Protein AF-A0A9D5UWA2-F1 (afdb_monomer_lite)

Radius of gyration: 14.31 Å; chains: 1; bounding box: 34×32×34 Å

Foldseek 3Di:
DAAFPVQDDLVQQWGFDQDDPVGTDIGHHDPVVSVVLVPQDDDPQAGHSACDPDGNDHHDDVVVVVCVVCVVVVNNPDD

pLDDT: mean 85.65, std 9.13, range [51.44, 94.88]

Structure (mmCIF, N/CA/C/O backbone):
data_AF-A0A9D5UWA2-F1
#
_entry.id   AF-A0A9D5UWA2-F1
#
loop_
_atom_site.group_PDB
_atom_site.id
_atom_site.type_symbol
_atom_site.label_atom_id
_atom_site.label_alt_id
_atom_site.label_comp_id
_atom_site.label_asym_id
_atom_site.label_entity_id
_atom_site.label_seq_id
_atom_site.pdbx_PDB_ins_code
_atom_site.Cartn_x
_atom_site.Cartn_y
_atom_site.Cartn_z
_atom_site.occupancy
_atom_site.B_iso_or_equiv
_atom_site.auth_seq_id
_atom_site.auth_comp_id
_atom_site.auth_asym_id
_atom_site.auth_atom_id
_atom_site.pdbx_PDB_model_num
ATOM 1 N N . MET A 1 1 ? 4.971 4.214 2.332 1.00 66.88 1 MET A N 1
ATOM 2 C CA . MET A 1 1 ? 3.624 4.382 1.733 1.00 66.88 1 MET A CA 1
ATOM 3 C C . MET A 1 1 ? 2.625 4.319 2.870 1.00 66.88 1 MET A C 1
ATOM 5 O O . MET A 1 1 ? 2.766 3.415 3.664 1.00 66.88 1 MET A O 1
ATOM 9 N N . THR A 1 2 ? 1.640 5.205 2.970 1.00 81.25 2 THR A N 1
ATOM 10 C CA . THR A 1 2 ? 0.706 5.256 4.119 1.00 81.25 2 THR A CA 1
ATOM 11 C C . THR A 1 2 ? -0.673 4.655 3.807 1.00 81.25 2 THR A C 1
ATOM 13 O O . THR A 1 2 ? -1.687 5.106 4.325 1.00 81.25 2 THR A O 1
ATOM 16 N N . LEU A 1 3 ? -0.745 3.658 2.915 1.00 87.50 3 LEU A N 1
ATOM 17 C CA . LEU A 1 3 ? -2.021 3.034 2.551 1.00 87.50 3 LEU A CA 1
ATOM 18 C C . LEU A 1 3 ? -2.481 2.060 3.643 1.00 87.50 3 LEU A C 1
ATOM 20 O O . LEU A 1 3 ? -1.798 1.071 3.910 1.00 87.50 3 LEU A O 1
ATOM 24 N N . GLU A 1 4 ? -3.649 2.325 4.218 1.00 90.69 4 GLU A N 1
ATOM 25 C CA . GLU A 1 4 ? -4.288 1.510 5.249 1.00 90.69 4 GLU A CA 1
ATOM 26 C C . GLU A 1 4 ? -5.500 0.753 4.708 1.00 90.69 4 GLU A C 1
ATOM 28 O O . GLU A 1 4 ? -6.129 1.177 3.735 1.00 90.69 4 GLU A O 1
ATOM 33 N N . TRP A 1 5 ? -5.866 -0.343 5.377 1.00 91.56 5 TRP A N 1
ATOM 34 C CA . TRP A 1 5 ? -7.052 -1.132 5.029 1.00 91.56 5 TRP A CA 1
ATOM 35 C C . TRP A 1 5 ? -8.348 -0.321 5.109 1.00 91.56 5 TRP A C 1
ATOM 37 O O . TRP A 1 5 ? -9.263 -0.560 4.328 1.00 91.56 5 TRP A O 1
ATOM 47 N N . SER A 1 6 ? -8.402 0.669 6.003 1.00 91.06 6 SER A N 1
ATOM 48 C CA . SER A 1 6 ? -9.511 1.623 6.144 1.00 91.06 6 SER A CA 1
ATOM 49 C C . SER A 1 6 ? -9.742 2.475 4.889 1.00 91.06 6 SER A C 1
ATOM 51 O O . SER A 1 6 ? -10.841 2.987 4.688 1.00 91.06 6 SER A O 1
ATOM 53 N N . HIS A 1 7 ? -8.729 2.616 4.029 1.00 91.88 7 HIS A N 1
ATOM 54 C CA . HIS A 1 7 ? -8.829 3.352 2.772 1.00 91.88 7 HIS A CA 1
ATOM 55 C C . HIS A 1 7 ? -9.353 2.489 1.618 1.00 91.88 7 HIS A C 1
ATOM 57 O O . HIS A 1 7 ? -9.651 3.041 0.563 1.00 91.88 7 HIS A O 1
ATOM 63 N N . VAL A 1 8 ? -9.437 1.163 1.762 1.00 92.62 8 VAL A N 1
ATOM 64 C CA . VAL A 1 8 ? -9.861 0.261 0.680 1.00 92.62 8 VAL A CA 1
ATOM 65 C C . VAL A 1 8 ? -11.368 0.027 0.764 1.00 92.62 8 VAL A C 1
ATOM 67 O O . VAL A 1 8 ? -11.855 -0.602 1.700 1.00 92.62 8 VAL A O 1
ATOM 70 N N . ASP A 1 9 ? -12.105 0.511 -0.231 1.00 93.19 9 ASP A N 1
ATOM 71 C CA . ASP A 1 9 ? -13.535 0.2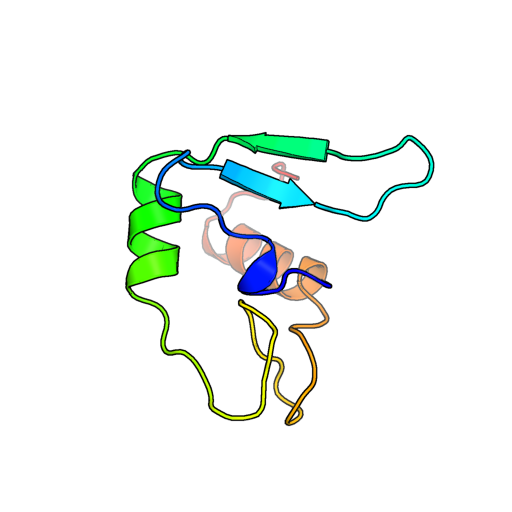58 -0.394 1.00 93.19 9 ASP A CA 1
ATOM 72 C C . ASP A 1 9 ? -13.716 -0.825 -1.468 1.00 93.19 9 ASP A C 1
ATOM 74 O O . ASP A 1 9 ? -13.670 -0.546 -2.667 1.00 93.19 9 ASP A O 1
ATOM 78 N N . PHE A 1 10 ? -13.851 -2.081 -1.026 1.00 92.06 10 PHE A N 1
ATOM 79 C CA . PHE A 1 10 ? -14.039 -3.229 -1.920 1.00 92.06 10 PHE A CA 1
ATOM 80 C C . PHE A 1 10 ? -15.414 -3.229 -2.595 1.00 92.06 10 PHE A C 1
ATOM 82 O O . PHE A 1 10 ? -15.528 -3.727 -3.707 1.00 92.06 10 PHE A O 1
ATOM 89 N N . GLU A 1 11 ? -16.439 -2.653 -1.960 1.00 92.56 11 GLU A N 1
ATOM 90 C CA . GLU A 1 11 ? -17.785 -2.568 -2.540 1.00 92.56 11 GLU A CA 1
ATOM 91 C C . GLU A 1 11 ? -17.831 -1.564 -3.692 1.00 92.56 11 GLU A C 1
ATOM 93 O O . GLU A 1 11 ? -18.505 -1.786 -4.694 1.00 92.56 11 GLU A O 1
ATOM 98 N N . ARG A 1 12 ? -17.105 -0.448 -3.552 1.00 93.00 12 ARG A N 1
ATOM 99 C CA . ARG A 1 12 ? -17.002 0.601 -4.577 1.00 93.00 12 ARG A CA 1
ATOM 100 C C . ARG A 1 12 ? -15.759 0.487 -5.453 1.00 93.00 12 ARG A C 1
ATOM 102 O O . ARG A 1 12 ? -15.474 1.422 -6.203 1.00 93.00 12 ARG A O 1
ATOM 109 N N . GLU A 1 13 ? -15.004 -0.600 -5.319 1.00 94.88 13 GLU A N 1
ATOM 110 C CA . GLU A 1 13 ? -13.821 -0.896 -6.129 1.00 94.88 13 GLU A CA 1
ATOM 111 C C . G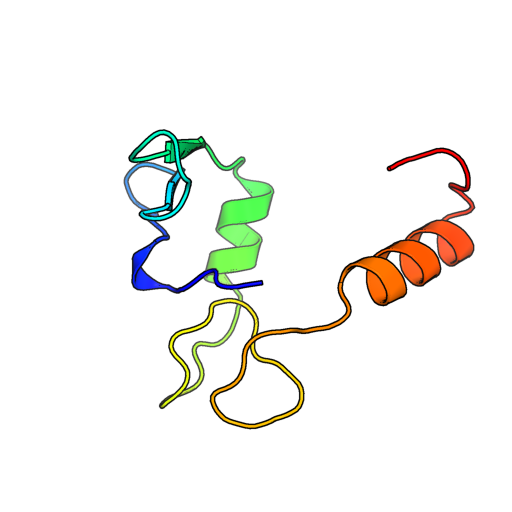LU A 1 13 ? -12.815 0.273 -6.176 1.00 94.88 13 GLU A C 1
ATOM 113 O O . GLU A 1 13 ? -12.271 0.627 -7.225 1.00 94.88 13 GLU A O 1
ATOM 118 N N . CYS A 1 14 ? -12.590 0.948 -5.043 1.00 93.00 14 CYS A N 1
ATOM 119 C CA . CYS A 1 14 ? -11.760 2.151 -5.011 1.00 93.00 14 CYS A CA 1
ATOM 120 C C . CYS A 1 14 ? -10.977 2.350 -3.708 1.00 93.00 14 CYS A C 1
ATOM 122 O O . CYS A 1 14 ? -11.305 1.829 -2.646 1.00 93.00 14 CYS A O 1
ATOM 124 N N . LEU A 1 15 ? -9.917 3.153 -3.799 1.00 92.62 15 LEU A N 1
ATOM 125 C CA . LEU A 1 15 ? -9.195 3.695 -2.657 1.00 92.62 15 LEU A CA 1
ATOM 126 C C . LEU A 1 15 ? -9.741 5.076 -2.309 1.00 92.62 15 LEU A C 1
ATOM 128 O O . LEU A 1 15 ? -9.795 5.965 -3.159 1.00 92.62 15 LEU A O 1
ATOM 132 N N . ARG A 1 16 ? -10.082 5.260 -1.038 1.00 91.12 16 ARG A N 1
ATOM 133 C CA . ARG A 1 16 ? -10.553 6.499 -0.422 1.00 91.12 16 ARG A CA 1
ATOM 134 C C . ARG A 1 16 ? -9.409 7.089 0.392 1.00 91.12 16 ARG A C 1
ATOM 136 O O . ARG A 1 16 ? -9.239 6.766 1.562 1.00 91.12 16 ARG A O 1
ATOM 143 N N . LEU A 1 17 ? -8.583 7.907 -0.254 1.00 88.88 17 LEU A N 1
ATOM 144 C CA . LEU A 1 17 ? -7.369 8.452 0.345 1.00 88.88 17 LEU A CA 1
ATOM 145 C C . LEU A 1 17 ? -7.690 9.778 1.058 1.00 88.88 17 LEU A C 1
ATOM 147 O O . LEU A 1 17 ? -8.099 10.736 0.390 1.00 88.88 17 LEU A O 1
ATOM 151 N N . PRO A 1 18 ? -7.510 9.853 2.390 1.00 78.69 18 PRO A N 1
ATOM 152 C CA . PRO A 1 18 ? -7.797 11.062 3.159 1.00 78.69 18 PRO A CA 1
ATOM 153 C C . PRO A 1 18 ? -6.732 12.148 2.975 1.00 78.69 18 PRO A C 1
ATOM 155 O O . PRO A 1 18 ? -7.014 13.318 3.218 1.00 78.69 18 PRO A O 1
ATOM 158 N N . ASP A 1 19 ? -5.528 11.777 2.536 1.00 68.44 19 ASP A N 1
ATOM 159 C CA . ASP A 1 19 ? -4.391 12.684 2.442 1.00 68.44 19 ASP A CA 1
ATOM 160 C C . ASP A 1 19 ? -4.065 13.046 0.989 1.00 68.44 19 ASP A C 1
ATOM 162 O O . ASP A 1 19 ? -3.589 12.229 0.198 1.00 68.44 19 ASP A O 1
ATOM 166 N N . ALA A 1 20 ? -4.302 14.305 0.651 1.00 51.44 20 ALA A N 1
ATOM 167 C CA . ALA A 1 20 ? -3.285 15.143 0.040 1.00 51.44 20 ALA A CA 1
ATOM 168 C C . ALA A 1 20 ? -3.706 16.598 0.252 1.00 51.44 20 ALA A C 1
ATOM 170 O O . ALA A 1 20 ? -4.891 16.896 0.360 1.00 51.44 20 ALA A O 1
ATOM 171 N N . LYS A 1 21 ? -2.742 17.517 0.243 1.00 58.69 21 LYS A N 1
ATOM 172 C CA . LYS A 1 21 ? -2.867 18.993 0.283 1.00 58.69 21 LYS A CA 1
ATOM 173 C C . LYS A 1 21 ? -3.980 19.654 -0.571 1.00 58.69 21 LYS A C 1
ATOM 175 O O . LYS A 1 21 ? -4.120 20.870 -0.525 1.00 58.69 21 LYS A O 1
ATOM 180 N N . THR A 1 22 ? -4.743 18.896 -1.349 1.00 56.41 22 THR A N 1
ATOM 181 C CA . THR A 1 22 ? -5.827 19.312 -2.247 1.00 56.41 22 THR A CA 1
ATOM 182 C C . THR A 1 22 ? -7.181 18.642 -1.957 1.00 56.41 22 THR A C 1
ATOM 184 O O . THR A 1 22 ? -8.133 18.880 -2.695 1.00 56.41 22 THR A O 1
ATOM 187 N N . GLY A 1 23 ? -7.305 17.858 -0.882 1.00 60.81 23 GLY A N 1
ATOM 188 C CA . GLY A 1 23 ? -8.561 17.245 -0.446 1.00 60.81 23 GLY A CA 1
ATOM 189 C C . GLY A 1 23 ? -8.656 15.739 -0.702 1.00 60.81 23 GLY A C 1
ATOM 190 O O . GLY A 1 23 ? -7.707 15.083 -1.127 1.00 60.81 23 GLY A O 1
ATOM 191 N N . PHE A 1 24 ? -9.836 15.201 -0.400 1.00 76.62 24 PHE A N 1
ATOM 192 C CA . PHE A 1 24 ? -10.163 13.781 -0.490 1.00 76.62 24 PHE A CA 1
ATOM 193 C C . PHE A 1 24 ? -10.018 13.254 -1.925 1.00 76.62 24 PHE A C 1
ATOM 195 O O . PHE A 1 24 ? -10.627 13.793 -2.852 1.00 76.62 24 PHE A O 1
ATOM 202 N N . LYS A 1 25 ? -9.241 12.179 -2.112 1.00 86.31 25 LYS A N 1
ATOM 203 C CA . LYS A 1 25 ? -8.999 11.577 -3.430 1.00 86.31 25 LYS A CA 1
ATOM 204 C C . LYS A 1 25 ? -9.573 10.167 -3.502 1.00 86.31 25 LYS A C 1
ATOM 206 O O . LYS A 1 25 ? -9.240 9.314 -2.683 1.00 86.31 25 LYS A O 1
ATOM 211 N N . VAL A 1 26 ? -10.369 9.916 -4.540 1.00 90.88 26 VAL A N 1
ATOM 212 C CA . VAL A 1 26 ? -10.838 8.573 -4.903 1.00 90.88 26 VAL A CA 1
ATOM 213 C C . VAL A 1 26 ? -9.999 8.041 -6.061 1.00 90.88 26 VAL A C 1
ATOM 215 O O . VAL A 1 26 ? -9.792 8.742 -7.052 1.00 90.88 26 VAL A O 1
ATOM 218 N N . VAL A 1 27 ? -9.496 6.814 -5.935 1.00 91.50 27 VAL A N 1
ATOM 219 C CA . VAL A 1 27 ? -8.763 6.109 -6.997 1.00 91.50 27 VAL A CA 1
ATOM 220 C C . VAL A 1 27 ? -9.457 4.785 -7.271 1.00 91.50 27 VAL A C 1
ATOM 222 O O . VAL A 1 27 ? -9.431 3.904 -6.419 1.00 91.50 27 VAL A O 1
ATOM 225 N N . HIS A 1 28 ? -10.066 4.633 -8.444 1.00 93.56 28 HIS A N 1
ATOM 226 C CA . HIS A 1 28 ? -10.655 3.356 -8.844 1.00 93.56 28 HIS A CA 1
ATOM 227 C C . HIS A 1 28 ? -9.571 2.302 -9.074 1.00 93.56 28 HIS A C 1
ATOM 229 O O . HIS A 1 28 ? -8.505 2.593 -9.623 1.00 93.56 28 HIS A O 1
ATOM 235 N N . LEU A 1 29 ? -9.852 1.083 -8.632 1.00 94.00 29 LEU A N 1
ATOM 236 C CA . LEU A 1 29 ? -8.975 -0.067 -8.758 1.00 94.00 29 LEU A CA 1
ATOM 237 C C . LEU A 1 29 ? -9.513 -1.001 -9.837 1.00 94.00 29 LEU A C 1
ATOM 239 O O . LEU A 1 29 ? -10.708 -1.255 -9.912 1.00 94.00 29 LEU A O 1
ATOM 243 N N . GLY A 1 30 ? -8.616 -1.536 -10.663 1.00 93.69 30 GLY A N 1
ATOM 244 C CA . GLY A 1 30 ? -8.971 -2.628 -11.566 1.00 93.69 30 GLY A CA 1
ATOM 245 C C . GLY A 1 30 ? -9.124 -3.952 -10.812 1.00 93.69 30 GLY A C 1
AT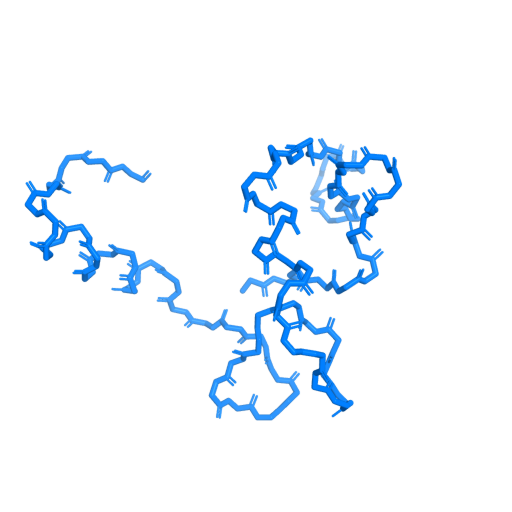OM 246 O O . GLY A 1 30 ? -8.527 -4.135 -9.748 1.00 93.69 30 GLY A O 1
ATOM 247 N N . ALA A 1 31 ? -9.845 -4.901 -11.412 1.00 93.50 31 ALA A N 1
ATOM 248 C CA . ALA A 1 31 ? -10.112 -6.223 -10.836 1.00 93.50 31 ALA A CA 1
ATOM 249 C C . ALA A 1 31 ? -8.845 -6.928 -10.316 1.00 93.50 31 ALA A C 1
ATOM 251 O O . ALA A 1 31 ? -8.804 -7.349 -9.166 1.00 93.50 31 ALA A O 1
ATOM 252 N N . ALA A 1 32 ? -7.762 -6.942 -11.101 1.00 94.06 32 ALA A N 1
ATOM 253 C CA . ALA A 1 32 ? -6.500 -7.569 -10.694 1.00 94.06 32 ALA A CA 1
ATOM 254 C C . ALA A 1 32 ? -5.898 -6.964 -9.407 1.00 94.06 32 ALA A C 1
ATOM 256 O O . ALA A 1 32 ? -5.285 -7.668 -8.606 1.00 94.06 32 ALA A O 1
ATOM 257 N N . ALA A 1 33 ? -6.073 -5.657 -9.183 1.00 92.88 33 ALA A N 1
ATOM 258 C CA . ALA A 1 33 ? -5.607 -5.011 -7.959 1.00 92.88 33 ALA A CA 1
ATOM 259 C C . ALA A 1 33 ? -6.486 -5.384 -6.756 1.00 92.88 33 ALA A C 1
ATOM 261 O O . ALA A 1 33 ? -5.963 -5.594 -5.663 1.00 92.88 33 ALA A O 1
ATOM 262 N N . LEU A 1 34 ? -7.803 -5.495 -6.953 1.00 93.38 34 LEU A N 1
ATOM 263 C CA . LEU A 1 34 ? -8.747 -5.917 -5.915 1.00 93.38 34 LEU A CA 1
ATOM 264 C C . LEU A 1 34 ? -8.542 -7.376 -5.516 1.00 93.38 34 LEU A C 1
ATOM 266 O O . LEU A 1 34 ? -8.538 -7.682 -4.326 1.00 93.38 34 LEU A O 1
ATOM 270 N N . GLU A 1 35 ? -8.323 -8.259 -6.487 1.00 94.38 35 GLU A N 1
ATOM 271 C CA . GLU A 1 35 ? -7.988 -9.663 -6.245 1.00 94.38 35 GLU A CA 1
ATOM 272 C C . GLU A 1 35 ? -6.703 -9.779 -5.425 1.00 94.38 35 GLU A C 1
ATOM 274 O O . GLU A 1 35 ? -6.682 -10.454 -4.393 1.00 94.38 35 GLU A O 1
ATOM 279 N N . LEU A 1 36 ? -5.653 -9.045 -5.818 1.00 92.75 36 LEU A N 1
ATOM 280 C CA . LEU A 1 36 ? -4.403 -9.016 -5.067 1.00 92.75 36 LEU A CA 1
ATOM 281 C C . LEU A 1 36 ? -4.636 -8.530 -3.632 1.00 92.75 36 LEU A C 1
ATOM 283 O O . LEU A 1 36 ? -4.240 -9.216 -2.694 1.00 92.75 36 LEU A O 1
ATOM 287 N N . LEU A 1 37 ? -5.320 -7.397 -3.447 1.00 91.62 37 LEU A N 1
ATOM 288 C CA . LEU A 1 37 ? -5.625 -6.856 -2.118 1.00 91.62 37 LEU A CA 1
ATOM 289 C C . LEU A 1 37 ? -6.467 -7.820 -1.274 1.00 91.62 37 LEU A C 1
ATOM 291 O O . LEU A 1 37 ? -6.242 -7.918 -0.073 1.00 91.62 37 LEU A O 1
ATOM 295 N N . SER A 1 38 ? -7.396 -8.552 -1.883 1.00 90.81 38 SER A N 1
ATOM 296 C CA . SER A 1 38 ? -8.229 -9.539 -1.186 1.00 90.81 38 SER A CA 1
ATOM 297 C C . SER A 1 38 ? -7.435 -10.771 -0.750 1.00 90.81 38 SER A C 1
ATOM 299 O O . SER A 1 38 ? -7.755 -11.379 0.267 1.00 90.81 38 SER A O 1
ATOM 301 N N . SER A 1 39 ? -6.389 -11.132 -1.499 1.00 91.81 39 SER A N 1
ATOM 302 C CA . SER A 1 39 ? -5.519 -12.272 -1.185 1.00 91.81 39 SER A CA 1
ATOM 303 C C . SER A 1 39 ? -4.460 -11.975 -0.116 1.00 91.81 39 SER A C 1
ATOM 305 O O . SER A 1 39 ? -3.878 -12.901 0.452 1.00 91.81 39 SER A O 1
ATOM 307 N N . LEU A 1 40 ? -4.182 -10.695 0.158 1.00 89.62 40 LEU A N 1
ATOM 308 C CA . LEU A 1 40 ? -3.150 -10.308 1.113 1.00 89.62 40 LEU A CA 1
ATOM 309 C C . LEU A 1 40 ? -3.592 -10.595 2.560 1.00 89.62 40 LEU A C 1
ATOM 311 O O . LEU A 1 40 ? -4.702 -10.232 2.959 1.00 89.62 40 LEU A O 1
ATOM 315 N N . PRO A 1 41 ? -2.716 -11.193 3.389 1.00 85.44 41 PRO A N 1
ATOM 316 C CA . PRO A 1 41 ? -3.029 -11.450 4.786 1.00 85.44 41 PRO A CA 1
ATOM 317 C C . PRO A 1 41 ? -3.095 -10.142 5.580 1.00 85.44 41 PRO A C 1
ATOM 319 O O . PRO A 1 41 ? -2.222 -9.277 5.474 1.00 85.44 41 PRO A O 1
ATOM 322 N N . ARG A 1 42 ? -4.111 -10.018 6.437 1.00 86.62 42 ARG A N 1
ATOM 323 C CA . ARG A 1 42 ? -4.216 -8.913 7.396 1.00 86.62 42 ARG A CA 1
ATOM 324 C C . ARG A 1 42 ? -3.433 -9.265 8.654 1.00 86.62 42 ARG A C 1
ATOM 326 O O . ARG A 1 42 ? -3.778 -10.213 9.354 1.00 86.62 42 ARG A O 1
ATOM 333 N N . ILE A 1 43 ? -2.378 -8.505 8.934 1.00 84.00 43 ILE A N 1
ATOM 334 C CA . ILE A 1 43 ? -1.550 -8.704 10.125 1.00 84.00 43 ILE A CA 1
ATOM 335 C C . ILE A 1 43 ? -2.208 -7.993 11.308 1.00 84.00 43 ILE A C 1
ATOM 337 O O . ILE A 1 43 ? -2.418 -6.781 11.280 1.00 84.00 43 ILE A O 1
ATOM 341 N N . GLN A 1 44 ? -2.530 -8.745 12.360 1.00 79.56 44 GLN A N 1
ATOM 342 C CA . GLN A 1 44 ? -3.084 -8.176 13.586 1.00 79.56 44 GLN A CA 1
ATOM 343 C C . GLN A 1 44 ? -2.105 -7.156 14.188 1.00 79.56 44 GLN A C 1
ATOM 345 O O . GLN A 1 44 ? -0.921 -7.438 14.342 1.00 79.56 44 GLN A O 1
ATOM 350 N N . GLY A 1 45 ? -2.600 -5.960 14.515 1.00 79.69 45 GLY A N 1
ATOM 351 C CA . GLY A 1 45 ? -1.775 -4.866 15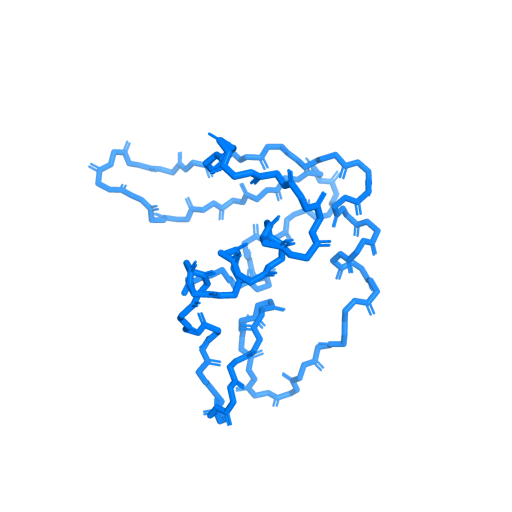.043 1.00 79.69 45 GLY A CA 1
ATOM 352 C C . GLY A 1 45 ? -1.077 -4.008 13.980 1.00 79.69 45 GLY A C 1
ATOM 353 O O . GLY A 1 45 ? -0.423 -3.035 14.343 1.00 79.69 45 GLY A O 1
ATOM 354 N N . ASN A 1 46 ? -1.244 -4.308 12.685 1.00 83.62 46 ASN A N 1
ATOM 355 C CA . ASN A 1 46 ? -0.762 -3.463 11.592 1.00 83.62 46 ASN A CA 1
ATOM 356 C C . ASN A 1 46 ? -1.935 -2.988 10.716 1.00 83.62 46 ASN A C 1
ATOM 358 O O . ASN A 1 46 ? -2.646 -3.789 10.113 1.00 83.62 46 ASN A O 1
ATOM 362 N N . THR A 1 47 ? -2.144 -1.673 10.646 1.00 88.19 47 THR A N 1
ATOM 363 C CA . THR A 1 47 ? -3.237 -1.061 9.870 1.00 88.19 47 THR A CA 1
ATOM 364 C C . THR A 1 47 ? -2.926 -0.951 8.378 1.00 88.19 47 THR A C 1
ATOM 366 O O . THR A 1 47 ? -3.843 -0.780 7.569 1.00 88.19 47 THR A O 1
ATOM 369 N N . TYR A 1 48 ? -1.656 -1.070 7.990 1.00 89.19 48 TYR A N 1
ATOM 370 C CA . TYR A 1 48 ? -1.212 -0.870 6.617 1.00 89.19 48 TYR A CA 1
ATOM 371 C C . TYR A 1 48 ? -1.511 -2.081 5.725 1.00 89.19 48 TYR A C 1
ATOM 373 O O . TYR A 1 48 ? -1.297 -3.229 6.114 1.00 89.19 48 TYR A O 1
ATOM 381 N N . CYS A 1 49 ? -1.924 -1.822 4.479 1.00 87.69 49 CYS A N 1
ATOM 382 C CA . CYS A 1 49 ? -2.110 -2.879 3.473 1.00 87.69 49 CYS A CA 1
ATOM 383 C C . CYS A 1 49 ? -0.787 -3.557 3.096 1.00 87.69 49 CYS A C 1
ATOM 385 O O . CYS A 1 49 ? -0.757 -4.731 2.743 1.00 87.69 49 CYS A O 1
ATOM 387 N N . PHE A 1 50 ? 0.312 -2.801 3.163 1.00 87.69 50 PHE A N 1
ATOM 388 C CA . PHE A 1 50 ? 1.656 -3.269 2.843 1.00 87.69 50 PHE A CA 1
ATOM 389 C C . PHE A 1 50 ? 2.550 -3.112 4.076 1.00 87.69 50 PHE A C 1
ATOM 391 O O . PHE A 1 50 ? 3.111 -2.026 4.278 1.00 87.69 50 PHE A O 1
ATOM 398 N N . PRO A 1 51 ? 2.671 -4.154 4.914 1.00 83.56 51 PRO A N 1
ATOM 399 C CA . PRO A 1 51 ? 3.527 -4.120 6.091 1.00 83.56 51 PRO A CA 1
ATOM 400 C C . PRO A 1 51 ? 5.005 -4.040 5.682 1.00 83.56 51 PRO A C 1
ATOM 402 O O . PRO A 1 51 ? 5.442 -4.648 4.702 1.00 83.56 51 PRO A O 1
ATOM 405 N N . GLY A 1 52 ? 5.775 -3.240 6.416 1.00 83.31 52 GLY A N 1
ATOM 406 C CA . GLY A 1 52 ? 7.226 -3.176 6.288 1.00 83.31 52 GLY A CA 1
ATOM 407 C C . GLY A 1 52 ? 7.921 -4.317 7.031 1.00 83.31 52 GLY A C 1
ATOM 408 O O . GLY A 1 52 ? 7.286 -5.142 7.676 1.00 83.31 52 GLY A O 1
ATOM 409 N N . ALA A 1 53 ? 9.254 -4.338 6.969 1.00 79.94 53 ALA A N 1
ATOM 410 C CA . ALA A 1 53 ? 10.067 -5.292 7.732 1.00 79.94 53 ALA A CA 1
ATOM 411 C C . ALA A 1 53 ? 10.097 -5.002 9.247 1.00 79.94 53 ALA A C 1
ATOM 413 O O . ALA A 1 53 ? 10.606 -5.812 10.012 1.00 79.94 53 ALA A O 1
ATOM 414 N N . VAL A 1 54 ? 9.607 -3.830 9.660 1.00 80.25 54 VAL A N 1
ATOM 415 C CA . VAL A 1 54 ? 9.486 -3.422 11.060 1.00 80.25 54 VAL A CA 1
ATOM 416 C C . VAL A 1 54 ? 8.019 -3.522 11.453 1.00 80.25 54 VAL A C 1
ATOM 418 O O . VAL A 1 54 ? 7.158 -2.969 10.763 1.00 80.25 54 VAL A O 1
ATOM 421 N N . ASP A 1 55 ? 7.749 -4.199 12.565 1.00 77.19 55 ASP A N 1
ATOM 422 C CA . ASP A 1 55 ? 6.398 -4.380 13.087 1.00 77.19 55 ASP A CA 1
ATOM 423 C C . ASP A 1 55 ? 5.684 -3.037 13.285 1.00 77.19 55 ASP A C 1
ATOM 425 O O . ASP A 1 55 ? 6.258 -2.054 13.759 1.00 77.19 55 ASP A O 1
ATOM 429 N N . GLY A 1 56 ? 4.419 -2.982 12.862 1.00 76.19 56 GLY A N 1
ATOM 430 C CA . GLY A 1 56 ? 3.591 -1.774 12.915 1.00 76.19 56 GLY A CA 1
ATOM 431 C C . GLY A 1 56 ? 3.971 -0.675 11.914 1.00 76.19 56 GLY A C 1
ATOM 432 O O . GLY A 1 56 ? 3.278 0.338 11.842 1.00 76.19 56 GLY A O 1
ATOM 433 N N . GLN A 1 57 ? 5.029 -0.848 11.114 1.00 80.38 57 GLN A N 1
ATOM 434 C CA . GLN A 1 57 ? 5.395 0.106 10.070 1.00 80.38 57 GLN A CA 1
ATOM 435 C C . GLN A 1 57 ? 4.904 -0.334 8.693 1.00 80.38 57 GLN A C 1
ATOM 437 O O . GLN A 1 57 ? 4.679 -1.513 8.408 1.00 80.38 57 GLN A O 1
ATOM 442 N N . SER A 1 58 ? 4.751 0.654 7.818 1.00 84.69 58 SER A N 1
ATOM 443 C CA . SER A 1 58 ? 4.437 0.434 6.414 1.00 84.69 58 SER A CA 1
ATOM 444 C C . SER A 1 58 ? 5.684 0.095 5.602 1.00 84.69 58 SER A C 1
ATOM 446 O O . SER A 1 58 ? 6.821 0.365 5.998 1.00 84.69 58 SER A O 1
ATOM 448 N N . LEU A 1 59 ? 5.473 -0.456 4.410 1.00 84.81 59 LEU A N 1
ATOM 449 C CA . LEU A 1 59 ? 6.540 -0.685 3.452 1.00 84.81 59 LEU A CA 1
ATOM 450 C C . LEU A 1 59 ? 7.236 0.636 3.076 1.00 84.81 59 LEU A C 1
ATOM 452 O O . LEU A 1 59 ? 6.634 1.582 2.541 1.00 84.81 59 LEU A O 1
ATOM 456 N N . VAL A 1 60 ? 8.547 0.662 3.314 1.00 84.44 60 VAL A N 1
ATOM 457 C CA . VAL A 1 60 ? 9.466 1.734 2.922 1.00 84.44 60 VAL A CA 1
ATOM 458 C C . VAL A 1 60 ? 10.389 1.261 1.801 1.00 84.44 60 VAL A C 1
ATOM 460 O O . VAL A 1 60 ? 10.671 0.075 1.651 1.00 84.44 60 VAL A O 1
ATOM 463 N N . GLY A 1 61 ? 10.874 2.196 0.983 1.00 83.69 61 GLY A N 1
ATOM 464 C CA . GLY A 1 61 ? 11.822 1.871 -0.087 1.00 83.69 61 GLY A CA 1
ATOM 465 C C . GLY A 1 61 ? 11.196 1.284 -1.356 1.00 83.69 61 GLY A C 1
ATOM 466 O O . GLY A 1 61 ? 11.916 0.677 -2.151 1.00 83.69 61 GLY A O 1
ATOM 467 N N . LEU A 1 62 ? 9.899 1.518 -1.599 1.00 86.56 62 LEU A N 1
ATOM 468 C CA . LEU A 1 62 ? 9.231 1.131 -2.848 1.00 86.56 62 LEU A CA 1
ATOM 469 C C . LEU A 1 62 ? 10.009 1.546 -4.116 1.00 86.56 62 LEU A C 1
ATOM 471 O O . LEU A 1 62 ? 10.161 0.695 -4.988 1.00 86.56 62 LEU A O 1
ATOM 475 N N . PRO A 1 63 ? 10.612 2.755 -4.222 1.00 86.81 63 PRO A N 1
ATOM 476 C CA . PRO A 1 63 ? 11.400 3.119 -5.406 1.00 86.81 63 PRO A CA 1
ATOM 477 C C . PRO A 1 63 ? 12.577 2.170 -5.678 1.00 86.81 63 PRO A C 1
ATOM 479 O O . PRO A 1 63 ? 12.892 1.853 -6.826 1.00 86.81 63 PRO A O 1
ATOM 482 N N . ARG A 1 64 ? 13.228 1.671 -4.617 1.00 87.06 64 ARG A N 1
ATOM 483 C CA . ARG A 1 64 ? 14.335 0.712 -4.730 1.00 87.06 64 ARG A CA 1
ATOM 484 C C . ARG A 1 64 ? 13.833 -0.664 -5.161 1.00 87.06 64 ARG A C 1
ATOM 486 O O . ARG A 1 64 ? 14.505 -1.311 -5.960 1.00 87.06 64 ARG A O 1
ATOM 493 N N . ILE A 1 65 ? 12.686 -1.101 -4.642 1.00 88.75 65 ILE A N 1
ATOM 494 C CA . ILE A 1 65 ? 12.043 -2.365 -5.029 1.00 88.75 65 ILE A CA 1
ATOM 495 C C . ILE A 1 65 ? 11.624 -2.302 -6.500 1.00 88.75 65 ILE A C 1
ATOM 497 O O . ILE A 1 65 ? 11.984 -3.183 -7.275 1.00 88.75 65 ILE A O 1
ATOM 501 N N . TRP A 1 66 ? 10.961 -1.218 -6.903 1.00 89.12 66 TRP A N 1
ATOM 502 C CA . TRP A 1 66 ? 10.502 -1.014 -8.272 1.00 89.12 66 TRP A CA 1
ATOM 503 C C . TRP A 1 66 ? 11.652 -1.016 -9.278 1.00 89.12 66 TRP A C 1
ATOM 505 O O . TRP A 1 66 ? 11.589 -1.709 -10.287 1.00 89.12 66 TRP A O 1
ATOM 515 N N . ARG A 1 67 ? 12.762 -0.333 -8.968 1.00 89.00 67 ARG A N 1
ATOM 516 C CA . ARG A 1 67 ? 13.974 -0.384 -9.798 1.00 89.00 67 ARG A CA 1
ATOM 517 C C . ARG A 1 67 ? 14.493 -1.813 -10.000 1.00 89.00 67 ARG A C 1
ATOM 519 O O . ARG A 1 67 ? 14.787 -2.177 -11.129 1.00 89.00 67 ARG A O 1
ATOM 526 N N . LYS A 1 68 ? 14.548 -2.634 -8.945 1.00 89.75 68 LYS A N 1
ATOM 527 C CA . LYS A 1 68 ? 14.976 -4.040 -9.065 1.00 89.75 68 LYS A CA 1
ATOM 528 C C . LYS A 1 68 ? 14.031 -4.872 -9.935 1.00 89.75 68 LYS A C 1
ATOM 530 O O . LYS A 1 68 ? 14.493 -5.746 -10.661 1.00 89.75 68 LYS A O 1
ATOM 535 N N . ILE A 1 69 ? 12.722 -4.632 -9.839 1.00 90.75 69 ILE A N 1
ATOM 536 C CA . ILE A 1 69 ? 11.721 -5.316 -10.671 1.00 90.75 69 ILE A CA 1
ATOM 537 C C . ILE A 1 69 ? 11.927 -4.937 -12.141 1.00 90.75 69 ILE A C 1
ATOM 539 O O . ILE A 1 69 ? 12.023 -5.823 -12.982 1.00 90.75 69 ILE A O 1
ATOM 543 N N . ARG A 1 70 ? 12.088 -3.641 -12.430 1.00 91.19 70 ARG A N 1
ATOM 544 C CA . ARG A 1 70 ? 12.372 -3.118 -13.773 1.00 91.19 70 ARG A CA 1
ATOM 545 C C . ARG A 1 70 ? 13.642 -3.705 -14.385 1.00 91.19 70 ARG A C 1
ATOM 547 O O . ARG A 1 70 ? 13.604 -4.178 -15.514 1.00 91.19 70 ARG A O 1
ATOM 554 N N . GLU A 1 71 ? 14.737 -3.736 -13.624 1.00 90.38 71 GLU A N 1
ATOM 555 C CA . GLU A 1 71 ? 16.009 -4.338 -14.053 1.00 90.38 71 GLU A CA 1
ATOM 556 C C . GLU A 1 71 ? 15.843 -5.822 -14.411 1.00 90.38 71 GLU A C 1
ATOM 558 O O . GLU A 1 71 ? 16.317 -6.261 -15.454 1.00 90.38 71 GLU A O 1
ATOM 563 N N . ARG A 1 72 ? 15.118 -6.591 -13.587 1.00 91.62 72 ARG A N 1
ATOM 564 C CA . ARG A 1 72 ? 14.846 -8.016 -13.847 1.00 91.62 72 ARG A CA 1
ATOM 565 C C . ARG A 1 72 ? 13.902 -8.248 -15.025 1.00 91.62 72 ARG A C 1
ATOM 567 O O . ARG A 1 72 ? 14.018 -9.274 -15.683 1.00 91.62 72 ARG A O 1
ATOM 574 N N . ALA A 1 73 ? 12.979 -7.323 -15.269 1.00 91.88 73 ALA A N 1
ATOM 575 C CA . ALA A 1 73 ? 12.040 -7.376 -16.385 1.00 91.88 73 ALA A CA 1
ATOM 576 C C . ALA A 1 73 ? 12.627 -6.831 -17.701 1.00 91.88 73 ALA A C 1
ATOM 578 O O . ALA A 1 73 ? 11.968 -6.915 -18.731 1.00 91.88 73 ALA A O 1
ATOM 579 N N . GLY A 1 74 ? 13.837 -6.256 -17.683 1.00 92.94 74 GLY A N 1
ATOM 580 C CA . GLY A 1 74 ? 14.443 -5.617 -18.856 1.00 92.94 74 GLY A CA 1
ATOM 581 C C . GLY A 1 74 ? 13.786 -4.291 -19.266 1.00 92.94 74 GLY A C 1
ATOM 582 O O . GLY A 1 74 ? 13.968 -3.850 -20.395 1.00 92.94 74 GLY A O 1
ATOM 583 N N . LEU A 1 75 ? 13.033 -3.647 -18.367 1.00 89.31 75 LEU A N 1
ATOM 584 C CA . LEU A 1 75 ? 12.246 -2.434 -18.635 1.00 89.31 75 LEU A CA 1
ATOM 585 C C . LEU A 1 75 ? 12.896 -1.204 -17.987 1.00 89.31 75 LEU A C 1
ATOM 587 O O . LEU A 1 75 ? 12.496 -0.765 -16.908 1.00 89.31 75 LEU A O 1
ATOM 591 N N . SER A 1 76 ? 13.942 -0.657 -18.605 1.00 80.31 76 SER A N 1
ATOM 592 C CA . SER A 1 76 ? 14.742 0.432 -18.021 1.00 80.31 76 SER A CA 1
ATOM 593 C C . SER A 1 76 ? 14.084 1.821 -18.084 1.00 80.31 76 SER A C 1
ATOM 595 O O . SER A 1 76 ? 14.451 2.702 -17.299 1.00 80.31 76 SER A O 1
ATOM 597 N N . ASP A 1 77 ? 13.102 2.018 -18.960 1.00 83.94 77 ASP A N 1
ATOM 598 C CA . ASP A 1 77 ? 12.506 3.311 -19.322 1.00 83.94 77 ASP A CA 1
ATOM 599 C C . ASP A 1 77 ? 11.178 3.638 -18.611 1.00 83.94 77 ASP A C 1
ATOM 601 O O . ASP A 1 77 ? 10.803 4.807 -18.517 1.00 83.94 77 ASP A O 1
ATOM 605 N N . VAL A 1 78 ? 10.487 2.644 -18.044 1.00 79.50 78 VAL A N 1
ATOM 606 C 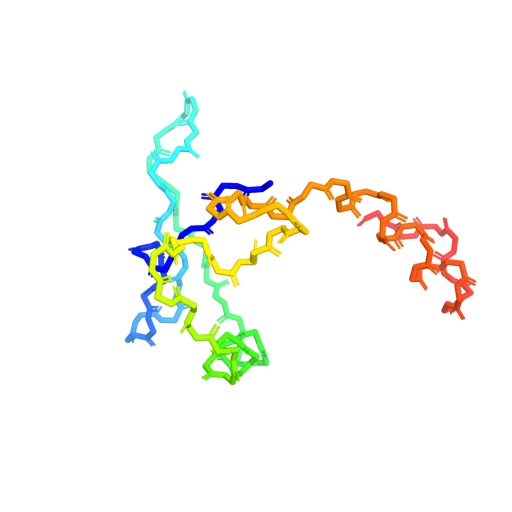CA . VAL A 1 78 ? 9.198 2.841 -17.351 1.00 79.50 78 VAL A CA 1
ATOM 607 C C . VAL A 1 78 ? 9.366 3.480 -15.966 1.00 79.50 78 VAL A C 1
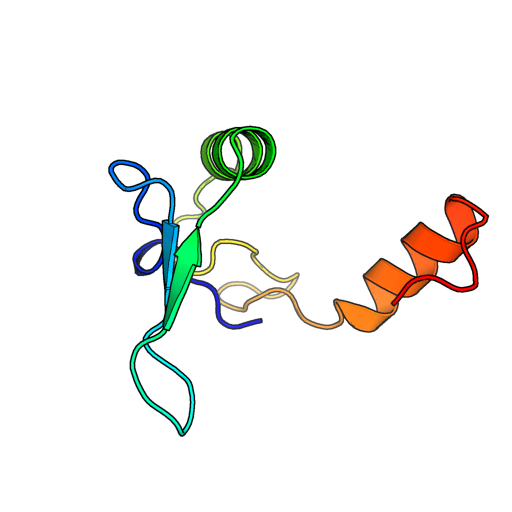ATOM 609 O O . VAL A 1 78 ? 10.340 3.196 -15.265 1.00 79.50 78 VAL A O 1
ATOM 612 N N . ARG A 1 79 ? 8.429 4.345 -15.552 1.00 67.06 79 ARG A N 1
ATOM 613 C CA . ARG A 1 79 ? 8.454 5.070 -14.265 1.00 67.06 79 ARG A CA 1
ATOM 614 C C . ARG A 1 79 ? 7.456 4.524 -13.262 1.00 67.06 79 ARG A C 1
ATOM 616 O O . ARG A 1 79 ? 6.289 4.325 -13.644 1.00 67.06 79 ARG A O 1
#

Sequence (79 aa):
MTLEWSHVDFERECLRLPDAKTGFKVVHLGAAALELLSSLPRIQGNTYCFPGAVDGQSLVGLPRIWRKIRERAGLSDVR

Secondary structure (DSSP, 8-state):
---BGGGEETTTTEEEE---TT--EEEE--HHHHHHHHHS---TT--BSSB-SSTTPBP--HHHHHHHHHHHHT--S--